Protein AF-A0A2D3T8Y9-F1 (afdb_monomer_lite)

Structure (mmCIF, N/CA/C/O backbone):
data_AF-A0A2D3T8Y9-F1
#
_entry.id   AF-A0A2D3T8Y9-F1
#
loop_
_a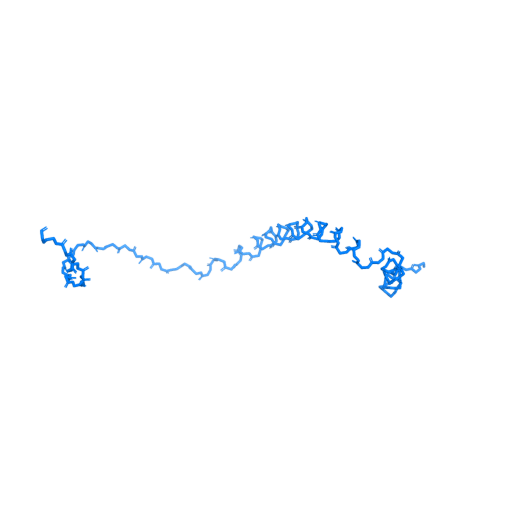tom_site.group_PDB
_atom_site.id
_atom_site.type_symbol
_atom_site.label_atom_id
_atom_site.label_alt_id
_atom_site.label_comp_id
_atom_site.label_asym_id
_atom_site.label_entity_id
_atom_site.label_seq_id
_atom_site.pdbx_PDB_ins_code
_atom_site.Cartn_x
_atom_site.Cartn_y
_atom_site.Cartn_z
_atom_site.occupancy
_atom_site.B_iso_or_equiv
_atom_site.auth_seq_id
_atom_site.auth_comp_id
_atom_site.auth_asym_id
_atom_site.auth_atom_id
_atom_site.pdbx_PDB_model_num
ATOM 1 N N . MET A 1 1 ? 19.757 -18.548 -8.834 1.00 57.75 1 MET A N 1
ATOM 2 C CA . MET A 1 1 ? 18.582 -17.871 -9.420 1.00 57.75 1 MET A CA 1
ATOM 3 C C . MET A 1 1 ? 18.177 -16.755 -8.472 1.00 57.75 1 MET A C 1
ATOM 5 O O . MET A 1 1 ? 17.709 -17.047 -7.381 1.00 57.75 1 MET A O 1
ATOM 9 N N . GLY A 1 2 ? 18.535 -15.512 -8.808 1.00 72.06 2 GLY A N 1
ATOM 10 C CA . GLY A 1 2 ? 18.445 -14.356 -7.909 1.00 72.06 2 GLY A CA 1
ATOM 11 C C . GLY A 1 2 ? 17.003 -14.009 -7.543 1.00 72.06 2 GLY A C 1
ATOM 12 O O . GLY A 1 2 ? 16.160 -13.869 -8.423 1.00 72.06 2 GLY A O 1
ATOM 13 N N . GLY A 1 3 ? 16.731 -13.899 -6.243 1.00 82.88 3 GLY A N 1
ATOM 14 C CA . GLY A 1 3 ? 15.431 -13.483 -5.724 1.00 82.88 3 GLY A CA 1
ATOM 15 C C . GLY A 1 3 ? 15.146 -12.003 -5.978 1.00 82.88 3 GLY A C 1
ATOM 16 O O . GLY A 1 3 ? 16.049 -11.210 -6.248 1.00 82.88 3 GLY A O 1
ATOM 17 N N . ILE A 1 4 ? 13.870 -11.634 -5.863 1.00 87.75 4 ILE A N 1
ATOM 18 C CA . ILE A 1 4 ? 13.419 -10.241 -5.897 1.00 87.75 4 ILE A CA 1
ATOM 19 C C . ILE A 1 4 ? 14.055 -9.526 -4.704 1.00 87.75 4 ILE A C 1
ATOM 21 O O . ILE A 1 4 ? 13.697 -9.783 -3.556 1.00 87.75 4 ILE A O 1
ATOM 25 N N . SER A 1 5 ? 15.028 -8.661 -4.970 1.00 91.56 5 SER A N 1
ATOM 26 C CA . SER A 1 5 ? 15.679 -7.871 -3.933 1.00 91.56 5 SER A CA 1
ATOM 27 C C . SER A 1 5 ? 14.936 -6.543 -3.733 1.00 91.56 5 SER A C 1
ATOM 29 O O . SER A 1 5 ? 14.272 -6.010 -4.628 1.00 91.56 5 SER A O 1
ATOM 31 N N . ILE A 1 6 ? 14.973 -6.045 -2.495 1.00 92.06 6 ILE A N 1
ATOM 32 C CA . ILE A 1 6 ? 14.207 -4.868 -2.054 1.00 92.06 6 ILE A CA 1
ATOM 33 C C . ILE A 1 6 ? 14.552 -3.628 -2.896 1.00 92.06 6 ILE A C 1
ATOM 35 O O . ILE A 1 6 ? 13.701 -2.771 -3.136 1.00 92.06 6 ILE A O 1
ATOM 39 N N . TRP A 1 7 ? 15.790 -3.560 -3.392 1.00 93.38 7 TRP A N 1
ATOM 40 C CA . TRP A 1 7 ? 16.286 -2.458 -4.212 1.00 93.38 7 TRP A CA 1
ATOM 41 C C . TRP A 1 7 ? 15.602 -2.378 -5.579 1.00 93.38 7 TRP A C 1
ATOM 43 O O . TRP A 1 7 ? 15.300 -1.283 -6.049 1.00 93.38 7 TRP A O 1
ATOM 53 N N . GLN A 1 8 ? 15.284 -3.519 -6.194 1.00 91.56 8 GLN A N 1
ATOM 54 C CA . GLN A 1 8 ? 14.562 -3.576 -7.465 1.00 91.56 8 GLN A CA 1
ATOM 55 C C . GLN A 1 8 ? 13.120 -3.092 -7.290 1.00 91.56 8 GLN A C 1
ATOM 57 O O . GLN A 1 8 ? 12.621 -2.342 -8.127 1.00 91.56 8 GLN A O 1
ATOM 62 N N . LEU A 1 9 ? 12.467 -3.457 -6.180 1.00 94.12 9 LEU A N 1
ATOM 63 C CA . LEU A 1 9 ? 11.107 -2.997 -5.882 1.00 94.12 9 LEU A CA 1
ATOM 64 C C . LEU A 1 9 ? 11.038 -1.476 -5.700 1.00 94.12 9 LEU A C 1
ATOM 66 O O . LEU A 1 9 ? 10.092 -0.863 -6.187 1.00 94.12 9 LEU A O 1
ATOM 70 N N . LEU A 1 10 ? 12.038 -0.855 -5.064 1.00 94.75 10 LEU A N 1
ATOM 71 C CA . LEU A 1 10 ? 12.097 0.606 -4.923 1.00 94.75 10 LEU A CA 1
ATOM 72 C C . LEU A 1 10 ? 12.240 1.322 -6.272 1.00 94.75 10 LEU A C 1
ATOM 74 O O . LEU A 1 10 ? 11.535 2.303 -6.509 1.00 94.75 10 LEU A O 1
ATOM 78 N N . ILE A 1 11 ? 13.099 0.818 -7.168 1.00 94.75 11 ILE A N 1
ATOM 79 C CA . ILE A 1 11 ? 13.239 1.369 -8.527 1.00 94.75 11 ILE A CA 1
ATOM 80 C C . ILE A 1 11 ? 11.909 1.271 -9.289 1.00 94.75 11 ILE A C 1
ATOM 82 O O . ILE A 1 11 ? 11.468 2.251 -9.888 1.00 94.75 11 ILE A O 1
ATOM 86 N N . ILE A 1 12 ? 11.240 0.115 -9.238 1.00 94.56 12 ILE A N 1
ATOM 87 C CA . ILE A 1 12 ? 9.962 -0.091 -9.936 1.00 94.56 12 ILE A CA 1
ATOM 88 C C . ILE A 1 12 ? 8.882 0.824 -9.349 1.00 94.56 12 ILE A C 1
ATOM 90 O O . ILE A 1 12 ? 8.152 1.474 -10.097 1.00 94.56 12 ILE A O 1
ATOM 94 N N . ALA A 1 13 ? 8.807 0.925 -8.020 1.00 94.38 13 ALA A N 1
ATOM 95 C CA . ALA A 1 13 ? 7.864 1.804 -7.340 1.00 94.38 13 ALA A CA 1
ATOM 96 C C . ALA A 1 13 ? 8.055 3.270 -7.751 1.00 94.38 13 ALA A C 1
ATOM 98 O O . ALA A 1 13 ? 7.065 3.959 -7.993 1.00 94.38 13 ALA A O 1
ATOM 99 N N . LEU A 1 14 ? 9.302 3.734 -7.891 1.00 95.62 14 LEU A N 1
ATOM 100 C CA . LEU A 1 14 ? 9.604 5.094 -8.339 1.00 95.62 14 LEU A CA 1
ATOM 101 C C . LEU A 1 14 ? 9.074 5.355 -9.756 1.00 95.62 14 LEU A C 1
ATOM 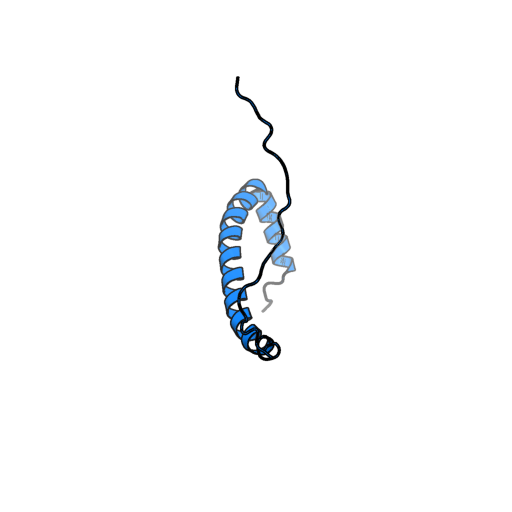103 O O . LEU A 1 14 ? 8.424 6.372 -9.991 1.00 95.62 14 LEU A O 1
ATOM 107 N N . ILE A 1 15 ? 9.301 4.421 -10.684 1.00 95.88 15 ILE A N 1
ATOM 108 C CA . ILE A 1 15 ? 8.831 4.537 -12.073 1.00 95.88 15 ILE A CA 1
ATOM 109 C C . ILE A 1 15 ? 7.300 4.563 -12.121 1.00 95.88 15 ILE A C 1
ATOM 111 O O . ILE A 1 15 ? 6.716 5.423 -12.775 1.00 95.88 15 ILE A O 1
ATOM 115 N N . VAL A 1 16 ? 6.635 3.668 -11.388 1.00 95.00 16 VAL A N 1
ATOM 116 C CA . VAL A 1 16 ? 5.166 3.627 -11.307 1.00 95.00 16 VAL A CA 1
ATOM 117 C C . VAL A 1 16 ? 4.614 4.935 -10.728 1.00 95.00 16 VAL A C 1
ATOM 119 O O . VAL A 1 16 ? 3.641 5.476 -11.250 1.00 95.00 16 VAL A O 1
ATOM 122 N N . LEU A 1 17 ? 5.262 5.499 -9.707 1.00 93.06 17 LEU A N 1
ATOM 123 C CA . LEU A 1 17 ? 4.869 6.775 -9.105 1.00 93.06 17 LEU A CA 1
ATOM 124 C C . LEU A 1 17 ? 5.017 7.957 -10.074 1.00 93.06 17 LEU A C 1
ATOM 126 O O . LEU A 1 17 ? 4.208 8.880 -10.017 1.00 93.06 17 LEU A O 1
ATOM 130 N N . LEU A 1 18 ? 6.011 7.928 -10.965 1.00 94.88 18 LEU A N 1
ATOM 131 C CA . LEU A 1 18 ? 6.211 8.941 -12.006 1.00 94.88 18 LEU A CA 1
ATOM 132 C C . LEU A 1 18 ? 5.215 8.791 -13.167 1.00 94.88 18 LEU A C 1
ATOM 134 O O . LEU A 1 18 ? 4.692 9.794 -13.641 1.00 94.88 18 LEU A O 1
ATOM 138 N N . LEU A 1 19 ? 4.915 7.559 -13.595 1.00 95.00 19 LEU A N 1
ATOM 139 C CA . LEU A 1 19 ? 3.970 7.286 -14.688 1.00 95.00 19 LEU A CA 1
ATOM 140 C C . LEU A 1 19 ? 2.520 7.581 -14.296 1.00 95.00 19 LEU A C 1
ATOM 142 O O . LEU A 1 19 ? 1.785 8.232 -15.035 1.00 95.00 19 LEU A O 1
ATOM 146 N N . PHE A 1 20 ? 2.099 7.091 -13.130 1.00 93.00 20 PHE A N 1
ATOM 147 C CA . PHE A 1 20 ? 0.729 7.260 -12.644 1.00 93.00 20 PHE A CA 1
ATOM 148 C C . PHE A 1 20 ? 0.542 8.553 -11.839 1.00 93.00 20 PHE A C 1
ATOM 150 O O . PHE A 1 20 ? -0.592 8.987 -11.609 1.00 93.00 20 PHE A O 1
ATOM 157 N N . GLY A 1 21 ? 1.639 9.174 -11.399 1.00 89.88 21 GLY A N 1
ATOM 158 C CA . GLY A 1 21 ? 1.623 10.282 -10.453 1.00 89.88 21 GLY A CA 1
ATOM 159 C C . GLY A 1 21 ? 1.259 9.835 -9.030 1.00 89.88 21 GLY A C 1
ATOM 160 O O . GLY A 1 21 ? 0.580 8.833 -8.795 1.00 89.88 21 GLY A O 1
ATOM 161 N N . THR A 1 22 ? 1.636 10.637 -8.034 1.00 91.44 22 THR A N 1
ATOM 162 C CA . THR A 1 22 ? 1.289 10.385 -6.621 1.00 91.44 22 THR A CA 1
ATOM 163 C C . THR A 1 22 ? -0.208 10.527 -6.335 1.00 91.44 22 THR A C 1
ATOM 165 O O . THR A 1 22 ? -0.712 9.924 -5.391 1.00 91.44 22 THR A O 1
ATOM 168 N N . ASN A 1 23 ? -0.942 11.286 -7.154 1.00 90.56 23 ASN A N 1
ATOM 169 C CA . ASN A 1 23 ? -2.358 11.589 -6.933 1.00 90.56 23 ASN A CA 1
ATOM 170 C C . ASN A 1 23 ? -3.263 10.356 -7.065 1.00 90.56 23 ASN A C 1
ATOM 172 O O . ASN A 1 23 ? -4.132 10.145 -6.219 1.00 90.56 23 ASN A O 1
ATOM 176 N N . LYS A 1 24 ? -3.043 9.530 -8.097 1.00 91.31 24 LYS A N 1
ATOM 177 C CA . LYS A 1 24 ? -3.817 8.302 -8.355 1.00 91.31 24 LYS A CA 1
ATOM 178 C C . LYS A 1 24 ? -3.426 7.182 -7.388 1.00 91.31 24 LYS A C 1
ATOM 180 O O . LYS A 1 24 ? -4.289 6.503 -6.840 1.00 91.31 24 LYS A O 1
ATOM 185 N N . LEU A 1 25 ? -2.127 7.044 -7.110 1.00 93.06 25 LEU A N 1
ATOM 186 C CA . LEU A 1 25 ? -1.611 6.069 -6.145 1.00 93.06 25 LEU A CA 1
ATOM 187 C C . LEU A 1 25 ? -2.032 6.385 -4.706 1.00 93.06 25 LEU A C 1
ATOM 189 O O . LEU A 1 25 ? -2.290 5.464 -3.940 1.00 93.06 25 LEU A O 1
ATOM 193 N N . ARG A 1 26 ? -2.167 7.665 -4.335 1.00 92.56 26 ARG A N 1
ATOM 194 C CA . ARG A 1 26 ? -2.667 8.065 -3.012 1.00 92.56 26 ARG A CA 1
ATOM 195 C C . ARG A 1 26 ? -4.140 7.721 -2.817 1.00 92.56 26 ARG A C 1
ATOM 197 O O . ARG A 1 26 ? -4.489 7.255 -1.742 1.00 92.56 26 ARG A O 1
ATOM 204 N N . THR A 1 27 ? -4.993 7.964 -3.811 1.00 91.62 27 THR A N 1
ATOM 205 C CA . THR A 1 27 ? -6.433 7.665 -3.699 1.00 91.62 27 THR A CA 1
ATOM 206 C C . THR A 1 27 ? -6.657 6.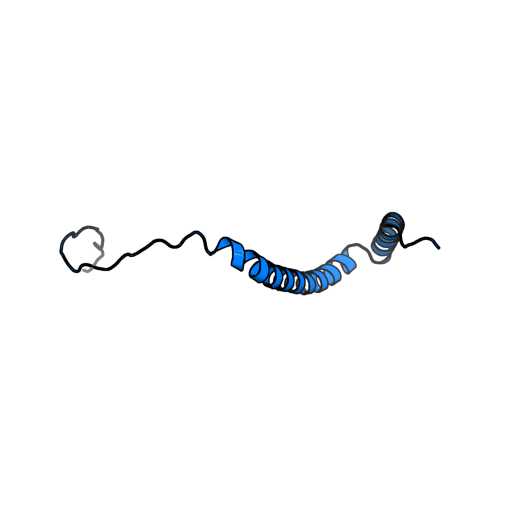158 -3.621 1.00 91.62 27 THR A C 1
ATOM 208 O O . THR A 1 27 ? -7.187 5.676 -2.626 1.00 91.62 27 THR A O 1
ATOM 211 N N . LEU A 1 28 ? -6.117 5.400 -4.580 1.00 93.56 28 LEU A N 1
ATOM 212 C CA . LEU A 1 28 ? -6.225 3.937 -4.579 1.00 93.56 28 LEU A CA 1
ATOM 213 C C . LEU A 1 28 ? -5.527 3.299 -3.367 1.00 93.56 28 LEU A C 1
ATOM 215 O O . LEU A 1 28 ? -6.056 2.382 -2.744 1.00 93.56 28 LEU A O 1
ATOM 219 N N . GLY A 1 29 ? -4.351 3.805 -2.992 1.00 92.25 29 GLY A N 1
ATOM 220 C CA . GLY A 1 29 ? -3.603 3.331 -1.831 1.00 92.25 29 GLY A CA 1
ATOM 221 C C . GLY A 1 29 ? -4.266 3.668 -0.495 1.00 92.25 29 GLY A C 1
ATOM 222 O O . GLY A 1 29 ? -4.105 2.912 0.457 1.00 92.25 29 GLY A O 1
ATOM 223 N N . SER A 1 30 ? -5.030 4.759 -0.406 1.00 93.38 30 SER A N 1
ATOM 224 C CA . SER A 1 30 ? -5.822 5.086 0.787 1.00 93.38 30 SER A CA 1
ATOM 225 C C . SER A 1 30 ? -6.963 4.088 0.984 1.00 93.38 30 SER A C 1
ATOM 227 O O . SER A 1 30 ? -7.181 3.620 2.104 1.00 93.38 30 SER A O 1
ATOM 229 N N . ASP A 1 31 ? -7.642 3.710 -0.099 1.00 93.38 31 ASP A N 1
ATOM 230 C CA . ASP A 1 31 ? -8.770 2.773 -0.061 1.00 93.38 31 ASP A CA 1
ATOM 231 C C . ASP A 1 31 ? -8.291 1.349 0.261 1.00 93.38 31 ASP A C 1
ATOM 233 O O . ASP A 1 31 ? -8.747 0.722 1.223 1.00 93.38 31 ASP A O 1
ATOM 237 N N . LEU A 1 32 ? -7.276 0.873 -0.469 1.00 94.81 32 LEU A N 1
ATOM 238 C CA . LEU A 1 32 ? -6.629 -0.422 -0.225 1.00 94.81 32 LEU A CA 1
ATOM 239 C C . LEU A 1 32 ? -5.936 -0.465 1.144 1.00 94.81 32 LEU A C 1
ATOM 241 O O . LEU A 1 32 ? -6.013 -1.462 1.863 1.00 94.81 32 LEU A O 1
ATOM 245 N N . GLY A 1 33 ? -5.280 0.628 1.534 1.00 92.44 33 GLY A N 1
ATOM 246 C CA . GLY A 1 33 ? -4.587 0.750 2.812 1.00 92.44 33 GLY A CA 1
ATOM 247 C C . GLY A 1 33 ? -5.544 0.718 3.997 1.00 92.44 33 GLY A C 1
ATOM 248 O O . GLY A 1 33 ? -5.231 0.100 5.015 1.00 92.44 33 GLY A O 1
ATOM 249 N N . SER A 1 34 ? -6.729 1.315 3.865 1.00 93.19 34 SER A N 1
ATOM 250 C CA . SER A 1 34 ? -7.767 1.261 4.901 1.00 93.19 34 SER A CA 1
ATOM 251 C C . SER A 1 34 ? -8.307 -0.160 5.074 1.00 93.19 34 SER A C 1
ATOM 253 O O . SER A 1 34 ? -8.398 -0.640 6.208 1.00 93.19 34 SER A O 1
ATOM 255 N N . ALA A 1 35 ? -8.556 -0.874 3.971 1.00 94.00 35 ALA A N 1
ATOM 256 C CA . ALA A 1 35 ? -8.982 -2.275 3.999 1.00 94.00 35 ALA A CA 1
ATOM 257 C C . ALA A 1 35 ? -7.910 -3.199 4.617 1.00 94.00 35 ALA A C 1
ATOM 259 O O . ALA A 1 35 ? -8.197 -3.979 5.530 1.00 94.00 35 ALA A O 1
ATOM 260 N N . MET A 1 36 ? -6.646 -3.056 4.203 1.00 94.81 36 MET A N 1
ATOM 261 C CA . MET A 1 36 ? -5.535 -3.833 4.767 1.00 94.81 36 MET A CA 1
ATOM 262 C C . MET A 1 36 ? -5.253 -3.504 6.239 1.00 94.81 36 MET A C 1
ATOM 264 O O . MET A 1 36 ? -4.808 -4.372 6.993 1.00 94.81 36 MET A O 1
ATOM 268 N N . ARG A 1 37 ? -5.509 -2.270 6.688 1.00 92.19 37 ARG A N 1
ATOM 269 C CA . ARG A 1 37 ? -5.302 -1.865 8.088 1.00 92.19 37 ARG A CA 1
ATOM 270 C C . ARG A 1 37 ? -6.280 -2.552 9.040 1.00 92.19 37 ARG A C 1
ATOM 272 O O . ARG A 1 37 ? -5.868 -2.907 10.143 1.00 92.19 37 ARG A O 1
ATOM 279 N N . GLY A 1 38 ? -7.522 -2.786 8.609 1.00 91.50 38 GLY A N 1
ATOM 280 C CA . GLY A 1 38 ? -8.491 -3.609 9.341 1.00 91.50 38 GLY A CA 1
ATOM 281 C C . GLY A 1 38 ? -8.032 -5.063 9.460 1.00 91.50 38 GLY A C 1
ATOM 282 O O . GLY A 1 38 ? -7.997 -5.605 10.562 1.00 91.50 38 GLY A O 1
ATOM 283 N N . PHE A 1 39 ? -7.560 -5.645 8.355 1.00 93.31 39 PHE A N 1
ATOM 284 C CA . PHE A 1 39 ? -7.024 -7.008 8.322 1.00 93.31 39 PHE A CA 1
ATOM 285 C C . PHE A 1 39 ? -5.810 -7.189 9.243 1.00 93.31 39 PHE A C 1
ATOM 287 O O . PHE A 1 39 ? -5.791 -8.085 10.083 1.00 93.31 39 PHE A O 1
ATOM 294 N N . ARG A 1 40 ? -4.822 -6.285 9.170 1.00 90.56 40 ARG A N 1
ATOM 295 C CA . ARG A 1 40 ? -3.638 -6.339 10.043 1.00 90.56 40 ARG A CA 1
ATOM 296 C C . ARG A 1 40 ? -4.001 -6.163 11.518 1.00 90.56 40 ARG A C 1
ATOM 298 O O . ARG A 1 40 ? -3.324 -6.720 12.378 1.00 90.56 40 ARG A O 1
A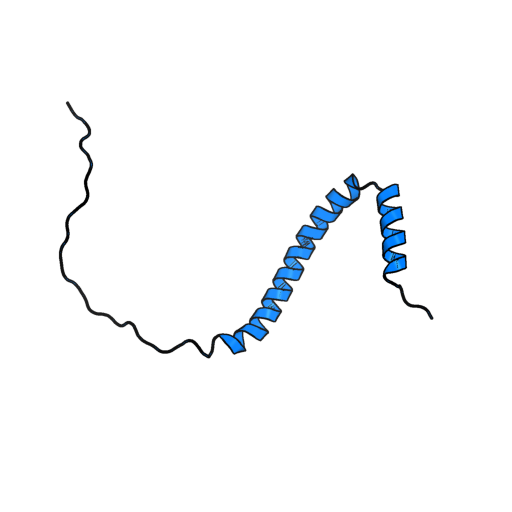TOM 305 N N . LYS A 1 41 ? -5.033 -5.369 11.820 1.00 90.00 41 LYS A N 1
ATOM 306 C CA . LYS A 1 41 ? -5.508 -5.167 13.191 1.00 90.00 41 LYS A CA 1
ATOM 307 C C . LYS A 1 41 ? -6.204 -6.416 13.729 1.00 90.00 41 LYS A C 1
ATOM 309 O O . LYS A 1 41 ? -5.834 -6.829 14.818 1.00 90.00 41 LYS A O 1
ATOM 314 N N . ALA A 1 42 ? -7.097 -7.030 12.953 1.00 89.00 42 ALA A N 1
ATOM 315 C CA . ALA A 1 42 ? -7.760 -8.283 13.318 1.00 89.00 42 ALA A CA 1
ATOM 316 C C . ALA A 1 42 ? -6.742 -9.411 13.548 1.00 89.00 42 ALA A C 1
ATOM 318 O O . ALA A 1 42 ? -6.730 -10.014 14.612 1.00 89.00 42 ALA A O 1
ATOM 319 N N . MET A 1 43 ? -5.784 -9.584 12.631 1.00 87.94 43 MET A N 1
ATOM 320 C CA . MET A 1 43 ? -4.699 -10.559 12.804 1.00 87.94 43 MET A CA 1
ATOM 321 C C . MET A 1 43 ? -3.862 -10.295 14.057 1.00 87.94 43 MET A C 1
ATOM 323 O O . MET A 1 43 ? -3.484 -11.216 14.771 1.00 87.94 43 MET A O 1
ATOM 327 N N . LYS A 1 44 ? -3.548 -9.026 14.344 1.00 85.81 44 LYS A N 1
ATOM 328 C CA . LYS A 1 44 ? -2.789 -8.671 15.547 1.00 85.81 44 LYS A CA 1
ATOM 329 C C . LYS A 1 44 ? -3.601 -8.906 16.824 1.00 85.81 44 LYS A C 1
ATOM 331 O O . LYS A 1 44 ? -2.997 -9.193 17.848 1.00 85.81 44 LYS A O 1
ATOM 336 N N . GLU A 1 45 ? -4.920 -8.747 16.780 1.00 81.06 45 GLU A N 1
ATOM 337 C CA . GLU A 1 45 ? -5.817 -8.990 17.912 1.00 81.06 45 GLU A CA 1
ATOM 338 C C . GLU A 1 45 ? -5.962 -10.493 18.176 1.00 81.06 45 GLU A C 1
ATOM 340 O O . GLU A 1 45 ? -5.818 -10.902 19.322 1.00 81.06 45 GLU A O 1
ATOM 345 N N . ASP A 1 46 ? -6.078 -11.321 17.134 1.00 73.31 46 ASP A N 1
ATOM 346 C CA . ASP A 1 46 ? -6.034 -12.787 17.249 1.00 73.31 46 ASP A CA 1
ATOM 347 C C . ASP A 1 46 ? -4.707 -13.264 17.864 1.00 73.31 46 ASP A C 1
ATOM 349 O O . ASP A 1 46 ? -4.709 -13.951 18.882 1.00 73.31 46 ASP A O 1
ATOM 353 N N . HIS A 1 47 ? -3.564 -12.782 17.364 1.00 66.62 47 HIS A N 1
ATOM 354 C CA . HIS A 1 47 ? -2.256 -13.111 17.950 1.00 66.62 47 HIS A CA 1
ATOM 355 C C . HIS A 1 47 ? -2.028 -12.506 19.348 1.00 66.62 47 HIS A C 1
ATOM 357 O O . HIS A 1 47 ? -1.235 -13.023 20.136 1.00 66.62 47 HIS A O 1
ATOM 363 N N . ALA A 1 48 ? -2.685 -11.389 19.677 1.00 63.38 48 ALA A N 1
ATOM 364 C CA . ALA A 1 48 ? -2.632 -10.815 21.018 1.00 63.38 48 ALA A CA 1
ATOM 365 C C . ALA A 1 48 ? -3.499 -11.608 21.998 1.00 63.38 48 ALA A C 1
ATOM 367 O O . ALA A 1 48 ? -3.118 -11.708 23.156 1.00 63.38 48 ALA A O 1
ATOM 368 N N . ASN A 1 49 ? -4.610 -12.209 21.571 1.00 58.53 49 ASN A N 1
ATOM 369 C CA . ASN A 1 49 ? -5.395 -13.107 22.420 1.00 58.53 49 ASN A CA 1
ATOM 370 C C . ASN A 1 49 ? -4.610 -14.384 22.775 1.00 58.53 49 ASN A C 1
ATOM 372 O O . ASN A 1 49 ? -4.713 -14.848 23.912 1.00 58.53 49 ASN A O 1
ATOM 376 N N . ASP A 1 50 ? -3.730 -14.852 21.884 1.00 57.91 50 ASP A N 1
ATOM 377 C CA . ASP A 1 50 ? -2.784 -15.939 22.179 1.00 57.91 50 ASP A CA 1
ATOM 378 C C . ASP A 1 50 ? -1.712 -15.525 23.213 1.00 57.91 50 ASP A C 1
ATOM 380 O O . ASP A 1 50 ? -1.321 -16.319 24.068 1.00 57.91 50 ASP A O 1
ATOM 384 N N . ALA A 1 51 ? -1.257 -14.263 23.193 1.00 57.31 51 ALA A N 1
ATOM 385 C CA . ALA A 1 51 ? -0.243 -13.743 24.124 1.00 57.31 51 ALA A CA 1
ATOM 386 C C . ALA A 1 51 ? -0.820 -13.221 25.462 1.00 57.31 51 ALA A C 1
ATOM 388 O O . ALA A 1 51 ? -0.147 -13.245 26.494 1.00 57.31 51 ALA A O 1
ATOM 389 N N . VAL A 1 52 ? -2.074 -12.760 25.479 1.00 55.25 52 VAL A N 1
ATOM 390 C CA . VAL A 1 52 ? -2.755 -12.186 26.656 1.00 55.25 52 VAL A CA 1
ATOM 391 C C . VAL A 1 52 ? -3.237 -13.272 27.625 1.00 55.25 52 VAL A C 1
ATOM 393 O O . VAL A 1 52 ? -3.398 -12.985 28.816 1.00 55.25 52 VAL A O 1
ATOM 396 N N . PHE A 1 53 ? -3.375 -14.525 27.171 1.00 54.56 53 PHE A N 1
ATOM 397 C CA . PHE A 1 53 ? -3.626 -15.666 28.060 1.00 54.56 53 PHE A CA 1
ATOM 398 C C . PHE A 1 53 ? -2.496 -15.864 29.091 1.00 54.56 53 PHE A C 1
ATOM 400 O O . PHE A 1 53 ? -2.753 -16.336 30.196 1.00 54.56 53 PHE A O 1
ATOM 407 N N . SER A 1 54 ? -1.267 -15.422 28.785 1.00 54.62 54 SER A N 1
ATOM 408 C CA . SER A 1 54 ? -0.120 -15.554 29.693 1.00 54.62 54 SER A CA 1
ATOM 409 C C . SER A 1 54 ? 0.056 -14.385 30.679 1.00 54.62 54 SER A C 1
ATOM 411 O O . SER A 1 54 ? 0.678 -14.575 31.719 1.00 54.62 54 SER A O 1
ATOM 413 N N . GLU A 1 55 ? -0.497 -13.195 30.408 1.00 55.16 55 GLU A N 1
ATOM 414 C CA . GLU A 1 55 ? -0.292 -11.998 31.254 1.00 55.16 55 GLU A CA 1
ATOM 415 C C . GLU A 1 55 ? -1.452 -11.762 32.245 1.00 55.16 55 GLU A C 1
ATOM 417 O O . GLU A 1 55 ? -1.258 -11.238 33.345 1.00 55.16 55 GLU A O 1
ATOM 422 N N . LYS A 1 56 ? -2.684 -12.180 31.908 1.00 49.50 56 LYS A N 1
ATOM 423 C CA . LYS A 1 56 ? -3.862 -11.946 32.770 1.00 49.50 56 LYS A CA 1
ATOM 424 C C . LYS A 1 56 ? -3.957 -12.857 34.002 1.00 49.50 56 LYS A C 1
ATOM 426 O O . LYS A 1 56 ? -4.799 -12.596 34.856 1.00 49.50 56 LYS A O 1
ATOM 431 N N . MET A 1 57 ? -3.089 -13.861 34.158 1.00 46.62 57 MET A N 1
ATOM 432 C CA . MET A 1 57 ? -3.139 -14.801 35.291 1.00 46.62 57 MET A CA 1
ATOM 433 C C . MET A 1 57 ? -2.410 -14.315 36.569 1.00 46.62 57 MET A C 1
ATOM 435 O O . MET A 1 57 ? -2.451 -15.005 37.583 1.00 46.62 57 MET A O 1
ATOM 439 N N . ILE A 1 58 ? -1.774 -13.129 36.570 1.00 52.81 58 ILE A N 1
ATOM 440 C CA . ILE A 1 58 ? -0.981 -12.625 37.723 1.00 52.81 58 ILE A CA 1
ATOM 441 C C . ILE A 1 58 ? -1.678 -11.490 38.515 1.00 52.81 58 ILE A C 1
ATOM 443 O O . ILE A 1 58 ? -1.230 -11.127 39.601 1.00 52.81 58 ILE A O 1
ATOM 447 N N . ARG A 1 59 ? -2.812 -10.936 38.056 1.00 54.25 59 ARG A N 1
ATOM 448 C CA . ARG A 1 59 ? -3.465 -9.777 38.715 1.00 54.25 59 ARG A CA 1
ATOM 449 C C . ARG A 1 59 ? -4.888 -10.019 39.229 1.00 54.25 59 ARG A C 1
ATOM 451 O O . ARG A 1 59 ? -5.712 -9.113 39.175 1.00 54.25 59 ARG A O 1
ATOM 458 N N . GLU A 1 60 ? -5.154 -11.178 39.827 1.00 67.31 60 GLU A N 1
ATOM 459 C CA . GLU A 1 60 ? -6.307 -11.329 40.726 1.00 67.31 60 GLU A CA 1
ATOM 460 C C . GLU A 1 60 ? -5.900 -11.807 42.126 1.00 67.31 60 GLU A C 1
ATOM 462 O O . GLU A 1 60 ? -5.541 -12.960 42.348 1.00 67.31 60 GLU A O 1
ATOM 467 N N . LYS A 1 61 ? -6.002 -10.886 43.091 1.00 46.22 61 LYS A N 1
ATOM 468 C CA . LYS A 1 61 ? -6.232 -11.118 44.526 1.00 46.22 61 LYS A CA 1
ATOM 469 C C . LYS A 1 61 ? -6.924 -9.862 45.103 1.00 46.22 61 LYS A C 1
ATOM 471 O O . LYS A 1 61 ? -6.727 -8.774 44.569 1.00 46.22 61 LYS A O 1
ATOM 476 N N . PRO A 1 62 ? -7.784 -9.988 46.126 1.00 47.53 62 PRO A N 1
ATOM 477 C CA . PRO A 1 62 ? -9.217 -10.150 45.883 1.00 47.53 62 PRO A CA 1
ATOM 478 C C . PRO A 1 62 ? -10.108 -9.142 46.645 1.00 47.53 62 PRO A C 1
ATOM 480 O O . PRO A 1 62 ? -9.673 -8.459 47.563 1.00 47.53 62 PRO A O 1
ATOM 483 N N . LEU A 1 63 ? -11.400 -9.177 46.297 1.00 42.56 63 LEU A N 1
ATOM 484 C CA . LEU A 1 63 ? -12.567 -8.953 47.167 1.00 42.56 63 LEU A CA 1
ATOM 485 C C . LEU A 1 63 ? -12.877 -7.519 47.657 1.00 42.56 63 LEU A C 1
ATOM 487 O O . LEU A 1 63 ? -12.409 -7.067 48.697 1.00 42.56 63 LEU A O 1
ATOM 491 N N . LYS A 1 64 ? -13.850 -6.872 46.996 1.00 44.72 64 LYS A N 1
ATOM 492 C CA . LYS A 1 64 ? -14.682 -5.808 47.586 1.00 44.72 64 LYS A CA 1
ATOM 493 C C . LYS A 1 64 ? -16.137 -6.297 47.665 1.00 44.72 64 LYS A C 1
ATOM 495 O O . LYS A 1 64 ? -16.884 -6.168 46.703 1.00 44.72 64 LYS A O 1
ATOM 500 N N . LYS A 1 65 ? -16.513 -6.882 48.809 1.00 47.38 65 LYS A N 1
ATOM 501 C CA . LYS A 1 65 ? -17.903 -7.018 49.295 1.00 47.38 65 LYS A CA 1
ATOM 502 C C . LYS A 1 65 ? -18.053 -5.999 50.430 1.00 47.38 65 LYS A C 1
ATOM 504 O O . LYS A 1 65 ? -17.253 -6.002 51.354 1.00 47.38 65 LYS A O 1
ATOM 509 N N . GLU A 1 66 ? -18.768 -4.906 50.190 1.00 53.09 66 GLU A N 1
ATOM 510 C CA . GLU A 1 66 ? -20.174 -4.722 50.588 1.00 53.09 66 GLU A CA 1
ATOM 511 C C . GLU A 1 66 ? -20.309 -4.417 52.085 1.00 53.09 66 GLU A C 1
ATOM 513 O O . GLU A 1 66 ? -20.253 -5.338 52.883 1.00 53.09 66 GLU A O 1
ATOM 518 N N . VAL A 1 67 ? -20.554 -3.146 52.443 1.00 41.50 67 VAL A N 1
ATOM 519 C CA . VAL A 1 67 ? -21.508 -2.779 53.504 1.00 41.50 67 VAL A CA 1
ATOM 520 C C . VAL A 1 67 ? -22.183 -1.444 53.150 1.00 41.50 67 VAL A C 1
ATOM 522 O O . VAL A 1 67 ? -21.567 -0.497 52.666 1.00 41.50 67 VAL A O 1
ATOM 525 N N . ARG A 1 68 ? -23.490 -1.480 53.384 1.00 43.50 68 ARG A N 1
ATOM 526 C CA . ARG A 1 68 ? -24.591 -0.524 53.284 1.00 43.50 68 ARG A CA 1
ATOM 527 C C . ARG A 1 68 ? -24.392 0.856 53.940 1.00 43.50 68 ARG A C 1
ATOM 529 O O . ARG A 1 68 ? -23.677 0.993 54.920 1.00 43.50 68 ARG A O 1
ATOM 536 N N . THR A 1 69 ? -25.151 1.811 53.393 1.00 42.34 69 THR A N 1
ATOM 537 C CA . THR A 1 69 ? -25.919 2.904 54.032 1.00 42.34 69 THR A CA 1
ATOM 538 C C . THR A 1 69 ? -25.332 3.630 55.254 1.00 42.34 69 THR A C 1
ATOM 540 O O . THR A 1 69 ? -25.322 3.078 56.343 1.00 42.34 69 THR A O 1
ATOM 543 N N . SER A 1 70 ? -24.982 4.910 55.070 1.00 43.94 70 SER A N 1
ATOM 544 C CA . SER A 1 70 ? -25.207 6.055 55.985 1.00 43.94 70 SER A CA 1
ATOM 545 C C . SER A 1 70 ? -24.612 7.303 55.308 1.00 43.94 70 SER A C 1
ATOM 547 O O . S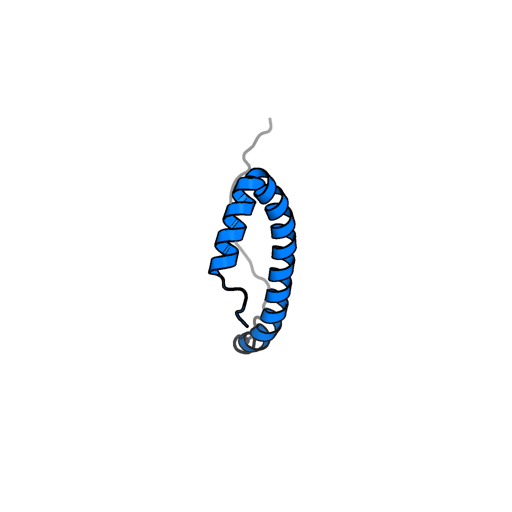ER A 1 70 ? -23.467 7.293 54.882 1.00 43.94 70 SER A O 1
ATOM 549 N N . GLU A 1 71 ? -25.426 8.278 54.908 1.00 43.97 71 GLU A N 1
ATOM 550 C CA . GLU A 1 71 ? -25.741 9.483 55.691 1.00 43.97 71 GLU A CA 1
ATOM 551 C C . GLU A 1 71 ? -24.804 10.668 55.363 1.00 43.97 71 GLU A C 1
ATOM 553 O O . GLU A 1 71 ? -23.588 10.564 55.450 1.00 43.97 71 GLU A O 1
ATOM 558 N N . LYS A 1 72 ? -25.423 11.815 55.031 1.00 41.72 72 LYS A N 1
ATOM 559 C CA . LYS A 1 72 ? -24.853 13.177 54.929 1.00 41.72 72 LYS A CA 1
ATOM 560 C C . LYS A 1 72 ? -23.749 13.421 53.884 1.00 41.72 72 LYS A C 1
ATOM 562 O O . LYS A 1 72 ? -22.596 13.069 54.075 1.00 41.72 72 LYS A O 1
ATOM 567 N N . LYS A 1 73 ? -24.040 14.306 52.922 1.00 40.78 73 LYS A N 1
ATOM 568 C CA . LYS A 1 73 ? -23.738 15.746 53.079 1.00 40.78 73 LYS A CA 1
ATOM 569 C C . LYS A 1 73 ? -24.285 16.545 51.893 1.00 40.78 73 LYS A C 1
ATOM 571 O O . LYS A 1 73 ? -23.778 16.489 50.781 1.00 40.78 73 LYS A O 1
ATOM 576 N N . ASN A 1 74 ? -25.326 17.313 52.197 1.00 45.22 74 ASN A N 1
ATOM 577 C CA . ASN A 1 74 ? -25.749 18.493 51.457 1.00 45.22 74 ASN A CA 1
ATOM 578 C C . ASN A 1 74 ? -24.549 19.414 51.202 1.00 45.22 74 ASN A C 1
ATOM 580 O O . ASN A 1 74 ? -23.918 19.857 52.159 1.00 45.22 74 ASN A O 1
ATOM 584 N N . HIS A 1 75 ? -24.278 19.699 49.931 1.00 43.41 75 HIS A N 1
ATOM 585 C CA . HIS A 1 75 ? -23.809 20.985 49.411 1.00 43.41 75 HIS A CA 1
ATOM 586 C C . HIS A 1 75 ? -23.463 20.795 47.933 1.00 43.41 75 HIS A C 1
ATOM 588 O O . HIS A 1 75 ? -22.466 20.158 47.622 1.00 43.41 75 HIS A O 1
ATOM 594 N N . ASN A 1 76 ? -24.225 21.395 47.021 1.00 54.06 76 ASN A N 1
ATOM 595 C CA . ASN A 1 76 ? -23.701 22.540 46.286 1.00 54.06 76 ASN A CA 1
ATOM 596 C C . ASN A 1 76 ? -24.824 23.253 45.523 1.00 54.06 76 ASN A C 1
ATOM 598 O O . ASN A 1 76 ? -25.798 22.670 45.065 1.00 54.06 76 ASN A O 1
ATOM 602 N N . THR A 1 77 ? -24.623 24.551 45.483 1.00 57.38 77 THR A N 1
ATOM 603 C CA . THR A 1 77 ? -25.398 25.672 44.996 1.00 57.38 77 THR A CA 1
ATOM 604 C C . THR A 1 77 ? -25.945 25.564 43.570 1.00 57.38 77 THR A C 1
ATOM 606 O O . THR A 1 77 ? -25.312 25.021 42.670 1.00 57.38 77 THR A O 1
ATOM 609 N N . ASN A 1 78 ? -27.077 26.249 43.375 1.00 52.78 78 ASN A N 1
ATOM 610 C CA . ASN A 1 78 ? -27.258 27.321 42.386 1.00 52.78 78 ASN A CA 1
ATOM 611 C C . ASN A 1 78 ? -28.533 27.158 41.541 1.00 52.78 78 ASN A C 1
ATOM 613 O O . ASN A 1 78 ? -28.515 26.592 40.450 1.00 52.78 78 ASN A O 1
ATOM 617 N N . HIS A 1 79 ? -29.642 27.734 42.015 1.00 47.28 79 HIS A N 1
ATOM 618 C CA . HIS A 1 79 ? -30.721 28.134 41.112 1.00 47.28 79 HIS A CA 1
ATOM 619 C C . HIS A 1 79 ? -31.496 29.350 41.631 1.00 47.28 79 HIS A C 1
ATOM 621 O O . HIS A 1 79 ? -32.708 29.331 41.804 1.00 47.28 79 HIS A O 1
ATOM 627 N N . GLN A 1 80 ? -30.774 30.451 41.849 1.00 51.56 80 GLN A N 1
ATOM 628 C CA . GLN A 1 80 ? -31.382 31.780 41.814 1.00 51.56 80 GLN A CA 1
ATOM 629 C C . GLN A 1 80 ? -31.612 32.157 40.345 1.00 51.56 80 GLN A C 1
ATOM 631 O O . GLN A 1 80 ? -30.778 32.812 39.720 1.00 51.56 80 GLN A O 1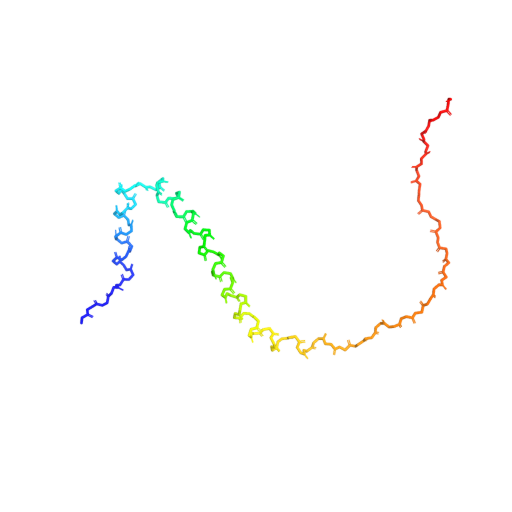
ATOM 636 N N . ARG A 1 81 ? -32.744 31.734 39.772 1.00 54.16 81 ARG A N 1
ATOM 637 C CA . ARG A 1 81 ? -33.308 32.368 38.574 1.00 54.16 81 ARG A CA 1
ATOM 638 C C . ARG A 1 81 ? -34.834 32.425 38.641 1.00 54.16 81 ARG A C 1
ATOM 640 O O . ARG A 1 81 ? -35.511 31.445 38.381 1.00 54.16 81 ARG A O 1
ATOM 647 N N . LYS A 1 82 ? -35.295 33.660 38.864 1.00 50.25 82 LYS A N 1
ATOM 648 C CA . LYS A 1 82 ? -36.421 34.336 38.201 1.00 50.25 82 LYS A CA 1
ATOM 649 C C . LYS A 1 82 ? -37.804 33.681 38.269 1.00 50.25 82 LYS A C 1
ATOM 651 O O . LYS A 1 82 ? -38.067 32.731 37.540 1.00 50.25 82 LYS A O 1
ATOM 656 N N . LYS A 1 83 ? -38.713 34.377 38.955 1.00 50.53 83 LYS A N 1
ATOM 657 C CA . LYS A 1 83 ? -40.066 34.788 38.509 1.00 50.53 83 LYS A CA 1
ATOM 658 C C . LYS A 1 83 ? -40.672 35.588 39.679 1.00 50.53 83 LYS A C 1
ATOM 660 O O . LYS A 1 83 ? -40.673 35.066 40.787 1.00 50.53 83 LYS A O 1
ATOM 665 N N . VAL A 1 84 ? -40.844 36.917 39.614 1.00 50.28 84 VAL A N 1
ATOM 666 C CA . VAL A 1 84 ? -41.931 37.644 38.908 1.00 50.28 84 VAL A CA 1
ATOM 667 C C . VAL A 1 84 ? -43.166 36.806 38.652 1.00 50.28 84 VAL A C 1
ATOM 669 O O . VAL A 1 84 ? -43.056 35.858 37.845 1.00 50.28 84 VAL A O 1
#

pLDDT: mean 72.51, std 20.91, range [40.78, 95.88]

Sequence (84 aa):
MGGISIWQLLIIALIVLLLFGTNKLRTLGSDLGSAMRGFRKAMKEDHANDAVFSEKMIREKPLKKEVRTSEKKNHNTNHQRKKV

Radius of gyration: 30.29 Å; chains: 1; bounding box: 60×56×71 Å

Foldseek 3Di:
DDDDDPVVVVVVVVVCCVVVPPVVCVVVCVVVVVVVVVVVVVVVVVVVVVVVVVVVPPPDDDDDDDDDDDDDDDDDDDDPDDDD

Organism: NCBI:txid138072

InterPro domains:
  IPR003369 Sec-independent protein translocase protein TatA/B/E [PF02416] (3-45)
  IPR006312 Sec-independent protein translocase protein TatA/E [MF_00236] (1-79)
  IPR006312 Sec-independent protein translocase protein TatA/E [TIGR01411] (3-47)

Secondary structure (DSSP, 8-state):
-----HHHHHHHHHHHHHHHHHHHHHHHHHHHHHHHHHHHHHHHHHHHHHHHTTTTTS--------------------------